Protein 2APB (pdb70)

Foldseek 3Di:
DAQKAKPDQEDEAEFFDKDKIKIFGDPLFQKKFKWWQDPVRDTFTQWMGRHAPDIGGGDNPP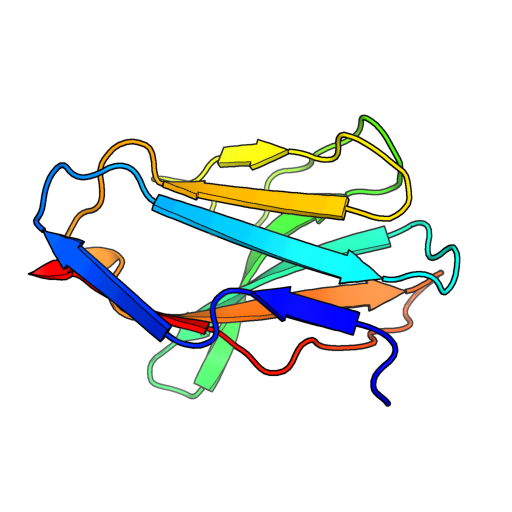QWDWHRNHSTMIMIMRNGDDQVSQTKMKMFTHYDPDTRIHPIYGYGYD

Structure (mmCIF, N/CA/C/O backbone):
data_2APB
#
_entry.id   2APB
#
_cell.length_a   32.502
_cell.length_b   74.834
_cell.length_c   113.530
_cell.angle_alpha   90.00
_cell.angle_beta   90.00
_cell.angle_gamma   90.00
#
_symmetry.space_group_name_H-M   'I 21 21 21'
#
loop_
_entity.id
_entity.type
_entity.pdbx_description
1 polymer 'T-cell receptor beta chain V'
2 non-polymer 'MALONIC ACID'
3 water water
#
loop_
_atom_site.group_PDB
_atom_site.id
_atom_site.type_symbol
_atom_site.label_atom_id
_atom_site.label_alt_id
_atom_site.label_comp_id
_atom_site.label_asym_id
_atom_site.label_entity_id
_atom_site.label_seq_id
_atom_site.pdbx_PDB_ins_code
_atom_site.Cartn_x
_atom_site.Cartn_y
_atom_site.Cartn_z
_atom_site.occupancy
_atom_site.B_iso_or_equiv
_atom_site.auth_seq_id
_atom_site.auth_comp_id
_atom_site.auth_asym_id
_atom_site.auth_atom_id
_atom_site.pdbx_PDB_model_num
ATOM 1 N N . GLU A 1 1 ? 30.871 26.024 25.850 1.00 36.14 1 GLU A N 1
ATOM 2 C CA . GLU A 1 1 ? 31.213 24.606 25.549 1.00 36.09 1 GLU A CA 1
ATOM 3 C C . GLU A 1 1 ? 30.475 24.108 24.303 1.00 34.39 1 GLU A C 1
ATOM 4 O O . GLU A 1 1 ? 30.906 23.146 23.671 1.00 34.84 1 GLU A O 1
ATOM 10 N N . ALA A 1 2 ? 29.362 24.753 23.955 1.00 32.70 2 ALA A N 1
ATOM 11 C CA . ALA A 1 2 ? 28.535 24.267 22.848 1.00 29.84 2 ALA A CA 1
ATOM 12 C C . ALA A 1 2 ? 28.984 24.859 21.519 1.00 28.02 2 ALA A C 1
ATOM 13 O O . ALA A 1 2 ? 29.480 25.990 21.463 1.00 27.32 2 ALA A O 1
ATOM 15 N N . ALA A 1 3 ? 28.807 24.090 20.447 1.00 25.08 3 ALA A N 1
ATOM 16 C CA . ALA A 1 3 ? 29.256 24.527 19.136 1.00 23.75 3 ALA A CA 1
ATOM 17 C C . ALA A 1 3 ? 28.359 25.636 18.572 1.00 21.97 3 ALA A C 1
ATOM 18 O O . ALA A 1 3 ? 28.804 26.417 17.729 1.00 22.82 3 ALA A O 1
ATOM 20 N N . VAL A 1 4 ? 27.107 25.696 19.034 1.00 19.15 4 VAL A N 1
ATOM 21 C CA . VAL A 1 4 ? 26.164 26.736 18.563 1.00 17.66 4 VAL A CA 1
ATOM 22 C C . VAL A 1 4 ? 25.737 27.570 19.761 1.00 17.29 4 VAL A C 1
ATOM 23 O O . VAL A 1 4 ? 25.239 27.013 20.751 1.00 17.07 4 VAL A O 1
ATOM 27 N N . THR A 1 5 ? 25.964 28.881 19.666 1.00 16.59 5 THR A N 1
ATOM 28 C CA . THR A 1 5 ? 25.641 29.830 20.743 1.00 17.20 5 THR A CA 1
ATOM 29 C C . THR A 1 5 ? 24.508 30.727 20.257 1.00 16.10 5 THR A C 1
ATOM 30 O O . THR A 1 5 ? 24.693 31.541 19.335 1.00 15.03 5 THR A O 1
ATOM 34 N N . GLN A 1 6 ? 23.362 30.588 20.915 1.00 16.51 6 GLN A N 1
ATOM 35 C CA . GLN A 1 6 ? 22.154 31.311 20.568 1.00 17.23 6 GLN A CA 1
ATOM 36 C C . GLN A 1 6 ? 21.917 32.399 21.623 1.00 18.72 6 GLN A C 1
ATOM 37 O O . GLN A 1 6 ? 22.053 32.139 22.830 1.00 19.16 6 GLN A O 1
ATOM 43 N N . SER A 1 7 ? 21.612 33.616 21.183 1.00 18.21 7 SER A N 1
ATOM 44 C CA . SER A 1 7 ? 21.398 34.731 22.108 1.00 19.49 7 SER A CA 1
ATOM 45 C C . SER A 1 7 ? 20.359 35.751 21.608 1.00 19.34 7 SER A C 1
ATOM 46 O O . SER A 1 7 ? 20.218 35.938 20.396 1.00 20.20 7 SER A O 1
ATOM 49 N N . PRO A 1 8 ? 19.611 36.386 22.538 1.00 19.65 8 PRO A N 1
ATOM 50 C CA . PRO A 1 8 ? 19.606 36.108 23.991 1.00 19.07 8 PRO A CA 1
ATOM 51 C C . PRO A 1 8 ? 18.851 34.810 24.297 1.00 18.68 8 PRO A C 1
ATOM 52 O O . PRO A 1 8 ? 18.119 34.307 23.445 1.00 18.48 8 PRO A O 1
ATOM 56 N N . ARG A 1 9 ? 19.006 34.276 25.502 1.00 18.10 9 ARG A N 1
ATOM 57 C CA . ARG A 1 9 ? 18.213 33.132 25.937 1.00 18.19 9 ARG A CA 1
ATOM 58 C C . ARG A 1 9 ? 16.728 33.461 26.224 1.00 17.28 9 ARG A C 1
ATOM 59 O O . ARG A 1 9 ? 15.854 32.599 26.128 1.00 17.34 9 ARG A O 1
ATOM 67 N N . ASN A 1 10 ? 16.467 34.718 26.580 1.00 16.05 10 ASN A N 1
ATOM 68 C CA . ASN A 1 10 ? 15.120 35.211 26.893 1.00 15.32 10 ASN A CA 1
ATOM 69 C C . ASN A 1 10 ? 14.949 36.578 26.263 1.00 15.38 10 ASN A C 1
ATOM 70 O O . ASN A 1 10 ? 15.927 37.349 26.154 1.00 13.86 10 ASN A O 1
ATOM 75 N N . LYS A 1 11 ? 13.708 36.879 25.870 1.00 14.60 11 LYS A N 1
ATOM 76 C CA . LYS A 1 11 ? 13.355 38.189 25.318 1.00 14.67 11 LYS A CA 1
ATOM 77 C C . LYS A 1 11 ? 11.901 38.546 25.606 1.00 14.41 11 LYS A C 1
ATOM 78 O O . LYS A 1 11 ? 10.977 37.789 25.289 1.00 13.72 11 LYS A O 1
ATOM 84 N N 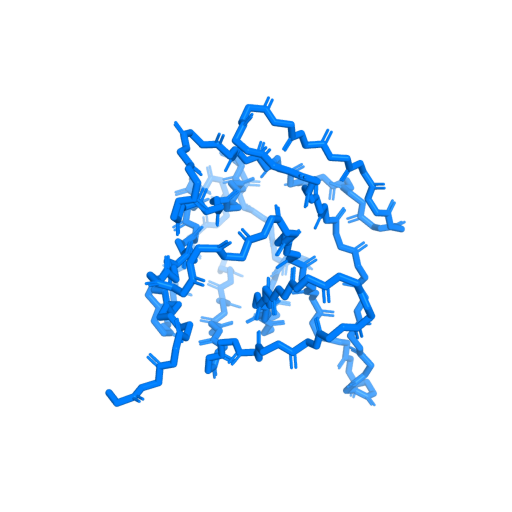. VAL A 1 12 ? 11.702 39.696 26.235 1.00 14.51 12 VAL A N 1
ATOM 85 C CA . VAL A 1 12 ? 10.352 40.251 26.405 1.00 15.85 12 VAL A CA 1
ATOM 86 C C . VAL A 1 12 ? 10.202 41.456 25.502 1.00 16.80 12 VAL A C 1
ATOM 87 O O . VAL A 1 12 ? 11.061 42.355 25.496 1.00 18.21 12 VAL A O 1
ATOM 91 N N . ALA A 1 13 ? 9.130 41.475 24.719 1.00 17.63 13 ALA A N 1
ATOM 92 C CA . ALA A 1 13 ? 8.909 42.563 23.764 1.00 19.03 13 ALA A CA 1
ATOM 93 C C . ALA A 1 13 ? 7.480 43.073 23.891 1.00 20.04 13 ALA A C 1
ATOM 94 O O . ALA A 1 13 ? 6.593 42.330 24.283 1.00 20.38 13 ALA A O 1
ATOM 96 N N . VAL A 1 14 ? 7.271 44.335 23.536 1.00 21.57 14 VAL A N 1
ATOM 97 C CA . VAL A 1 14 ? 5.930 44.913 23.515 1.00 23.38 14 VAL A CA 1
ATOM 98 C C . VAL A 1 14 ?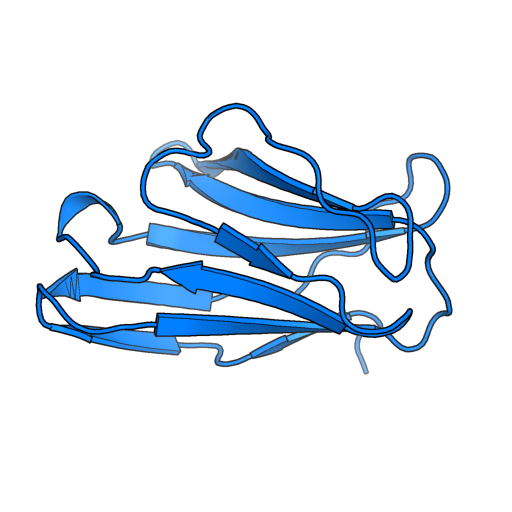 5.443 44.885 22.062 1.00 23.52 14 VAL A C 1
ATOM 99 O O . VAL A 1 14 ? 6.260 45.027 21.156 1.00 23.93 14 VAL A O 1
ATOM 103 N N . THR A 1 15 ? 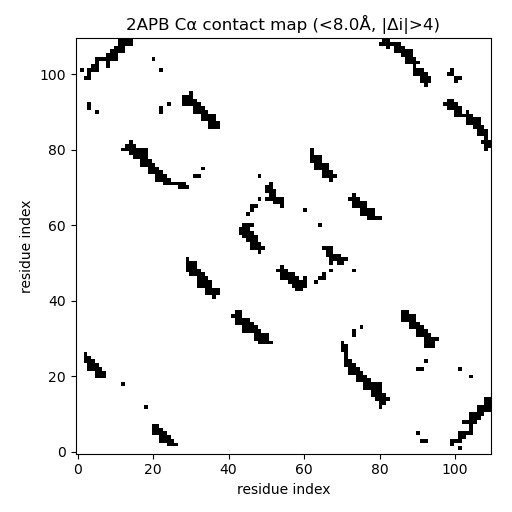4.146 44.665 21.836 1.00 23.84 15 THR A N 1
ATOM 104 C CA . THR A 1 15 ? 3.579 44.734 20.479 1.00 24.13 15 THR A CA 1
ATOM 105 C C . THR A 1 15 ? 4.147 45.953 19.746 1.00 23.86 15 THR A C 1
ATOM 106 O O . THR A 1 15 ? 4.201 47.051 20.315 1.00 24.03 15 THR A O 1
ATOM 110 N N . GLY A 1 16 ? 4.605 45.746 18.508 1.00 23.06 16 GLY A N 1
ATOM 111 C CA . GLY A 1 16 ? 5.176 46.809 17.684 1.00 22.57 16 GLY A CA 1
ATOM 112 C C . GLY A 1 16 ? 6.692 46.950 17.725 1.00 22.48 16 GLY A C 1
ATOM 113 O O . GLY A 1 16 ? 7.282 47.595 16.869 1.00 22.75 16 GLY A O 1
ATOM 114 N N . GLU A 1 17 ? 7.322 46.345 18.728 1.00 22.26 17 GLU A N 1
ATOM 115 C CA . GLU A 1 17 ? 8.771 46.405 18.918 1.00 22.21 17 GLU A CA 1
ATOM 116 C C . GLU A 1 17 ? 9.562 45.482 17.952 1.00 21.16 17 GLU A C 1
ATOM 117 O O . GLU A 1 17 ? 9.119 44.360 17.672 1.00 21.34 17 GLU A O 1
ATOM 123 N N . LYS A 1 18 ? 10.715 45.966 17.468 1.00 20.28 18 LYS A N 1
ATOM 124 C CA . LYS A 1 18 ? 11.689 45.165 16.690 1.00 20.91 18 LYS A CA 1
ATOM 125 C C . LYS A 1 18 ? 12.594 44.268 17.540 1.00 19.81 18 LYS A C 1
ATOM 126 O O . LYS A 1 18 ? 13.251 44.721 18.511 1.00 18.99 18 LYS A O 1
ATOM 132 N N . VAL A 1 19 ? 12.647 42.989 17.163 1.00 17.70 19 VAL A N 1
ATOM 133 C CA . VAL A 1 19 ? 13.392 41.990 17.923 1.00 16.96 19 VAL A CA 1
ATOM 134 C C . VAL A 1 19 ? 14.374 41.282 16.982 1.00 16.65 19 VAL A C 1
ATOM 135 O O . VAL A 1 19 ? 13.978 40.892 15.879 1.00 16.24 19 VAL A O 1
ATOM 139 N N . THR A 1 20 ? 15.634 41.137 17.415 1.00 16.22 20 THR A N 1
ATOM 140 C CA . THR A 1 20 ? 16.657 40.363 16.679 1.00 15.40 20 THR A CA 1
ATOM 141 C C . THR A 1 20 ? 17.199 39.210 17.538 1.00 15.45 20 THR A C 1
ATOM 142 O O . THR A 1 20 ? 17.718 39.444 18.635 1.00 14.37 20 THR A O 1
ATOM 146 N N . LEU A 1 21 ? 17.123 37.982 17.022 1.00 15.12 21 LEU A N 1
ATOM 147 C CA . LEU A 1 21 ? 17.746 36.838 17.713 1.00 15.07 21 LEU A CA 1
ATOM 148 C C . LEU A 1 21 ? 19.017 36.399 16.946 1.00 15.41 21 LEU A C 1
ATOM 149 O O . LEU A 1 21 ? 18.998 36.315 15.712 1.00 14.93 21 LEU A O 1
ATOM 154 N N . SER A 1 22 ? 20.093 36.125 17.692 1.00 16.14 22 SER A N 1
ATOM 155 C CA . SER A 1 22 ? 21.423 35.776 17.148 1.00 16.89 22 SER A CA 1
ATOM 156 C C . SER A 1 22 ? 21.736 34.275 17.255 1.00 16.58 22 SER A C 1
ATOM 157 O O . SER A 1 22 ? 21.441 33.641 18.268 1.00 16.48 22 SER A O 1
ATOM 160 N N . CYS A 1 23 ? 22.368 33.727 16.219 1.00 16.89 23 CYS A N 1
ATOM 161 C CA . CYS A 1 23 ? 22.844 32.353 16.246 1.00 16.42 23 CYS A CA 1
ATOM 162 C C . CYS A 1 23 ? 2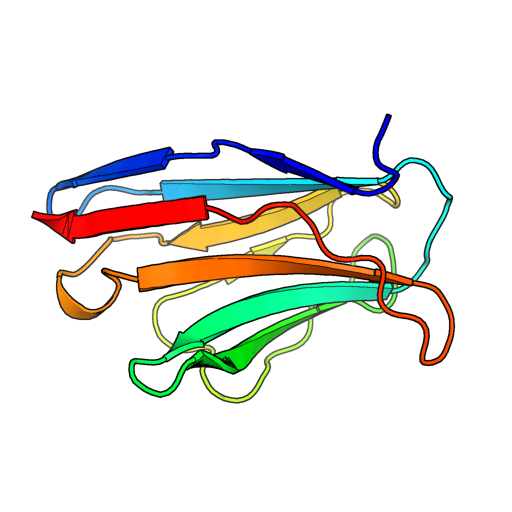4.288 32.349 15.738 1.00 16.25 23 CYS A C 1
ATOM 163 O O . CYS A 1 23 ? 24.516 32.658 14.560 1.00 15.51 23 CYS A O 1
ATOM 166 N N . GLN A 1 24 ? 25.244 32.000 16.608 1.00 15.82 24 GLN A N 1
ATOM 167 C CA . GLN A 1 24 ? 26.689 31.990 16.268 1.00 16.35 24 GLN A CA 1
ATOM 168 C C . GLN A 1 24 ? 27.297 30.579 16.409 1.00 16.10 24 GLN A C 1
ATOM 169 O O . GLN A 1 24 ? 27.099 29.904 17.419 1.00 14.15 24 GLN A O 1
ATOM 175 N N . GLN A 1 25 ? 28.061 30.154 15.412 1.00 15.34 25 GLN A N 1
ATOM 176 C CA . GLN A 1 25 ? 28.783 28.869 15.480 1.00 16.18 25 GLN A CA 1
ATOM 177 C C . GLN A 1 25 ? 30.191 29.090 14.920 1.00 17.77 25 GLN A C 1
ATOM 178 O O . GLN A 1 25 ? 30.363 29.842 13.955 1.00 18.04 25 GLN A O 1
ATOM 184 N N . THR A 1 26 ? 31.195 28.467 15.517 1.00 20.07 26 THR A N 1
ATOM 185 C CA . THR A 1 26 ? 32.552 28.615 14.971 1.00 22.24 26 THR A CA 1
ATOM 186 C C . THR A 1 26 ? 33.129 27.259 14.551 1.00 22.04 26 THR A C 1
ATOM 187 O O . THR A 1 26 ? 34.359 27.056 14.566 1.00 23.15 26 THR A O 1
ATOM 191 N N . ASN A 1 27 ? 32.229 26.355 14.139 1.00 20.63 27 ASN A N 1
ATOM 192 C CA . ASN A 1 27 ? 32.613 25.069 13.536 1.00 20.04 27 ASN A CA 1
ATOM 193 C C . ASN A 1 27 ? 32.748 25.081 12.013 1.00 18.41 27 ASN A C 1
ATOM 194 O O . ASN A 1 27 ? 32.931 24.024 11.383 1.00 17.53 27 ASN A O 1
ATOM 199 N N . ASN A 1 28 ? 32.639 26.266 11.434 1.00 16.72 28 ASN A N 1
ATOM 200 C CA . ASN A 1 28 ? 32.674 26.444 9.982 1.00 16.32 28 ASN A CA 1
ATOM 201 C C . ASN A 1 28 ? 31.540 25.696 9.231 1.00 15.47 28 ASN A C 1
ATOM 202 O O . ASN A 1 28 ? 31.734 25.216 8.110 1.00 15.13 28 ASN A O 1
ATOM 207 N N . HIS A 1 29 ? 30.368 25.584 9.865 1.00 14.77 29 HIS A N 1
ATOM 208 C CA . HIS A 1 29 ? 29.223 24.877 9.258 1.00 14.83 29 HIS A CA 1
ATOM 209 C C . HIS A 1 29 ? 28.669 25.709 8.115 1.00 13.64 29 HIS A C 1
ATOM 210 O O . HIS A 1 29 ? 28.490 26.924 8.265 1.00 12.88 29 HIS A O 1
ATOM 217 N N . ASN A 1 30 ? 28.398 25.070 6.977 1.00 13.00 30 ASN A N 1
ATOM 218 C CA . ASN A 1 30 ? 27.796 25.803 5.856 1.00 13.87 30 ASN A CA 1
ATOM 219 C C . ASN A 1 30 ? 26.311 26.128 6.059 1.00 13.30 30 ASN A C 1
ATOM 220 O O . ASN A 1 30 ? 25.867 27.231 5.666 1.00 14.47 30 ASN A O 1
ATOM 225 N N . ASN A 1 31 ? 25.534 25.188 6.627 1.00 12.59 31 ASN A N 1
ATOM 226 C CA . ASN A 1 31 ? 24.062 25.392 6.759 1.00 12.32 31 ASN A CA 1
ATOM 227 C C . ASN A 1 31 ? 23.659 25.911 8.128 1.00 11.93 31 ASN A C 1
ATOM 228 O O . ASN A 1 31 ? 24.196 25.441 9.149 1.00 11.47 31 ASN A O 1
ATOM 233 N N . MET A 1 32 ? 22.703 26.842 8.142 1.00 11.31 32 MET A N 1
ATOM 234 C CA . MET A 1 32 ? 22.089 27.292 9.402 1.00 11.27 32 MET A CA 1
ATOM 235 C C . MET A 1 32 ? 20.551 27.414 9.275 1.00 11.50 32 MET A C 1
ATOM 236 O O . MET A 1 32 ? 20.029 27.561 8.151 1.00 12.56 32 MET A O 1
ATOM 241 N N . TYR A 1 33 ? 19.837 27.334 10.413 1.00 11.40 33 TYR A N 1
ATOM 242 C CA . TYR A 1 33 ? 18.370 27.179 10.439 1.00 11.16 33 TYR A CA 1
ATOM 243 C C . TYR A 1 33 ? 17.719 27.933 11.622 1.00 12.52 33 TYR A C 1
ATOM 244 O O . TYR A 1 33 ? 18.340 28.000 12.696 1.00 10.88 33 TYR A O 1
ATOM 253 N N . TRP A 1 34 ? 16.479 28.429 11.431 1.00 10.77 34 TRP A N 1
ATOM 254 C CA . TRP A 1 34 ? 15.658 28.976 12.512 1.00 11.67 34 TRP A CA 1
ATOM 255 C C . TRP A 1 34 ? 14.269 28.290 12.533 1.00 11.72 34 TRP A C 1
ATOM 256 O O . TRP A 1 34 ? 13.553 28.239 11.527 1.00 12.44 34 TRP A O 1
ATOM 267 N N . TYR A 1 35 ? 13.931 27.746 13.694 1.00 12.42 35 TYR A N 1
ATOM 268 C CA . TYR A 1 35 ? 12.681 27.027 13.927 1.00 11.69 35 TYR A CA 1
ATOM 269 C C . TYR A 1 35 ? 11.898 27.728 15.053 1.00 12.92 35 TYR A C 1
ATOM 270 O O . TYR A 1 35 ? 12.493 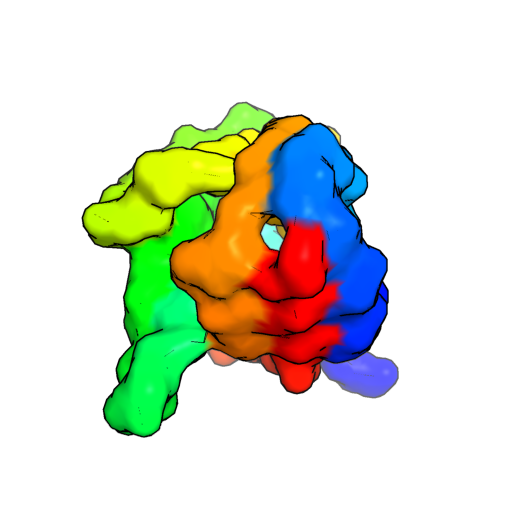28.391 15.911 1.00 11.90 35 TYR A O 1
ATOM 279 N N . ARG A 1 36 ? 10.570 27.562 15.041 1.00 13.50 36 ARG A N 1
ATOM 280 C CA . ARG A 1 36 ? 9.660 28.007 16.098 1.00 14.82 36 ARG A CA 1
ATOM 281 C C . ARG A 1 36 ? 9.037 26.743 16.691 1.00 15.15 36 ARG A C 1
ATOM 282 O O . ARG A 1 36 ? 8.601 25.836 15.956 1.00 13.05 36 ARG A O 1
ATOM 290 N N . GLN A 1 37 ? 8.998 26.672 18.011 1.00 16.50 37 GLN A N 1
ATOM 291 C CA . GLN A 1 37 ? 8.491 25.474 18.659 1.00 18.92 37 GLN A CA 1
ATOM 292 C C . GLN A 1 37 ? 6.972 25.568 18.919 1.00 20.39 37 GLN A C 1
ATOM 293 O O . GLN A 1 37 ? 6.513 26.515 19.546 1.00 20.88 37 GLN A O 1
ATOM 299 N N . ASP A 1 38 ? 6.187 24.613 18.401 1.00 21.80 38 ASP A N 1
ATOM 300 C CA . ASP A 1 38 ? 4.716 24.670 18.574 1.00 23.14 38 ASP A CA 1
ATOM 301 C C . ASP A 1 38 ? 4.251 24.061 19.913 1.00 23.51 38 ASP A C 1
ATOM 302 O O . ASP A 1 38 ? 5.070 23.554 20.673 1.00 23.94 38 ASP A O 1
ATOM 307 N N . THR A 1 39 ? 2.949 24.145 20.202 1.00 25.08 39 THR A N 1
ATOM 308 C CA . THR A 1 39 ? 2.399 23.689 21.498 1.00 25.32 39 THR A CA 1
ATOM 309 C C . THR A 1 39 ? 2.484 22.184 21.690 1.00 25.36 39 THR A C 1
ATOM 310 O O . THR A 1 39 ? 2.458 21.697 22.826 1.00 26.10 39 THR A O 1
ATOM 314 N N . GLY A 1 40 ? 2.603 21.449 20.591 1.00 25.13 40 GLY A N 1
ATOM 315 C CA . GLY A 1 40 ? 2.907 20.011 20.649 1.00 24.30 40 GLY A CA 1
ATOM 316 C C . GLY A 1 40 ? 4.409 19.709 20.669 1.00 23.76 40 GLY A C 1
ATOM 317 O O . GLY A 1 40 ? 4.811 18.551 20.517 1.00 23.38 40 GLY A O 1
ATOM 318 N N . HIS A 1 41 ? 5.230 20.747 20.870 1.00 23.36 41 HIS A N 1
ATOM 319 C CA . HIS A 1 41 ? 6.718 20.668 20.806 1.00 22.85 41 HIS A CA 1
ATOM 320 C C . HIS A 1 41 ? 7.319 20.289 19.441 1.00 20.77 41 HIS A C 1
ATOM 321 O O . HIS A 1 41 ? 8.511 19.965 19.346 1.00 21.09 41 HIS A O 1
ATOM 328 N N . GLY A 1 42 ? 6.520 20.368 18.386 1.00 18.53 42 GLY A N 1
ATOM 329 C CA . GLY A 1 42 ? 7.071 20.285 17.032 1.00 16.43 42 GLY A CA 1
ATOM 330 C C . GLY A 1 42 ? 7.876 21.550 16.741 1.00 15.91 42 GLY A C 1
ATOM 331 O O . GLY A 1 42 ? 7.568 22.623 17.272 1.00 15.59 42 GLY A O 1
ATOM 332 N N . LEU A 1 43 ? 8.920 21.417 15.925 1.00 13.95 43 LEU A N 1
ATOM 333 C CA . LEU A 1 43 ? 9.759 22.532 15.485 1.00 13.33 43 LEU A CA 1
ATOM 334 C C . LEU A 1 43 ? 9.351 22.832 14.056 1.00 13.49 43 LEU A C 1
ATOM 335 O O . LEU A 1 43 ? 9.534 21.983 13.169 1.00 13.20 43 LEU A O 1
ATOM 340 N N . ARG A 1 44 ? 8.824 24.027 13.847 1.00 13.10 44 ARG A N 1
ATOM 341 C CA . ARG A 1 44 ? 8.379 24.476 12.530 1.00 13.05 44 ARG A CA 1
ATOM 342 C C . ARG A 1 44 ? 9.429 25.416 11.897 1.00 12.99 44 ARG A C 1
ATOM 343 O O . ARG A 1 44 ? 9.920 26.375 12.535 1.00 11.96 44 ARG A O 1
ATOM 351 N N . LEU A 1 45 ? 9.807 25.106 10.656 1.00 12.28 45 LEU A N 1
ATOM 352 C CA . LEU A 1 45 ? 10.910 25.822 9.998 1.00 11.72 45 LEU A CA 1
ATOM 353 C C . LEU A 1 45 ? 10.503 27.214 9.471 1.00 11.24 45 LEU A C 1
ATOM 354 O O . LEU A 1 45 ? 9.568 27.359 8.648 1.00 10.79 45 LEU A O 1
ATOM 359 N N . ILE A 1 46 ? 11.211 28.234 9.934 1.00 10.15 46 ILE A N 1
ATOM 360 C CA . ILE A 1 46 ? 10.905 29.607 9.574 1.00 10.66 46 ILE A CA 1
ATOM 361 C C . ILE A 1 46 ? 11.727 30.030 8.370 1.00 11.43 46 ILE A C 1
ATOM 362 O O . ILE A 1 46 ? 11.149 30.392 7.338 1.00 12.67 46 ILE A O 1
ATOM 367 N N . HIS A 1 47 ? 13.059 30.025 8.539 1.00 12.30 47 HIS A N 1
ATOM 3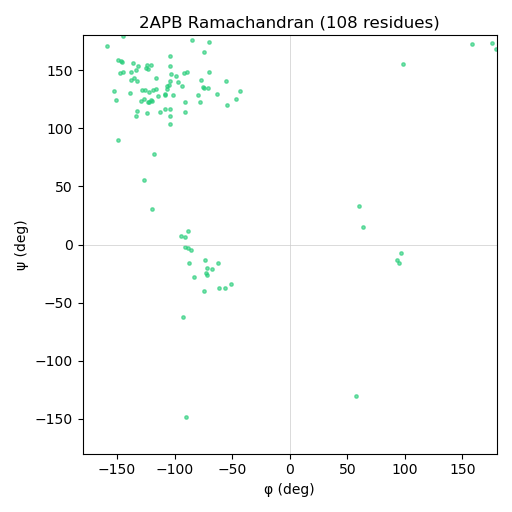68 C CA . HIS A 1 47 ? 14.034 30.380 7.498 1.00 12.36 47 HIS A CA 1
ATOM 369 C C . HIS A 1 47 ? 15.301 29.527 7.659 1.00 12.36 47 HIS A C 1
ATOM 370 O O . HIS A 1 47 ? 15.593 29.034 8.751 1.00 12.40 47 HIS A O 1
ATOM 377 N N . TYR A 1 48 ? 16.062 29.369 6.578 1.00 11.85 48 TYR A N 1
ATOM 378 C CA . TYR A 1 48 ? 17.363 28.673 6.611 1.00 11.78 48 TYR A CA 1
ATOM 379 C C . TYR A 1 48 ? 18.383 29.308 5.643 1.00 11.63 48 TYR A C 1
ATOM 380 O O . TYR A 1 48 ? 18.052 30.294 4.948 1.00 11.10 48 TYR A O 1
ATOM 389 N N . SER A 1 49 ? 19.593 28.740 5.618 1.00 11.44 49 SER A N 1
ATOM 390 C CA . SER A 1 49 ? 20.763 29.267 4.894 1.00 11.48 49 SER A CA 1
ATOM 391 C C . SER A 1 49 ? 21.782 28.180 4.464 1.00 12.04 49 SER A C 1
ATOM 392 O O . SER A 1 49 ? 22.194 27.312 5.269 1.00 12.21 49 SER A O 1
ATOM 395 N N . TYR A 1 50 ? 22.199 28.236 3.204 1.00 11.18 50 TYR A N 1
ATOM 396 C CA . TYR A 1 50 ? 23.230 27.319 2.690 1.00 11.06 50 TYR A CA 1
ATOM 397 C C . TYR A 1 50 ? 24.675 27.852 2.809 1.00 11.26 50 TYR A C 1
ATOM 398 O O . TYR A 1 50 ? 25.627 27.190 2.380 1.00 12.21 50 TYR A O 1
ATOM 407 N N . GLY A 1 51 ? 24.840 29.074 3.308 1.00 10.67 51 GLY A N 1
ATOM 408 C CA . GLY A 1 51 ? 26.168 29.667 3.477 1.00 11.58 51 GLY A CA 1
ATOM 409 C C . GLY A 1 51 ? 26.129 31.188 3.548 1.00 12.40 51 GLY A C 1
ATOM 410 O O . GLY A 1 51 ? 25.079 31.802 3.321 1.00 12.32 51 GLY A O 1
ATOM 411 N N . ALA A 1 52 ? 27.286 31.785 3.858 1.00 13.13 52 ALA A N 1
ATOM 412 C CA . ALA A 1 52 ? 27.412 33.239 4.024 1.00 14.33 52 ALA A CA 1
ATOM 413 C C . ALA A 1 52 ? 26.728 33.986 2.892 1.00 14.86 52 ALA A C 1
ATOM 414 O O . ALA A 1 52 ? 26.990 33.711 1.710 1.00 13.87 52 ALA A O 1
ATOM 416 N N . GLY A 1 53 ? 25.814 34.893 3.242 1.00 14.50 53 GLY A N 1
ATOM 417 C CA . GLY A 1 53 ? 25.128 35.693 2.208 1.00 14.82 53 GLY A CA 1
ATOM 418 C C . GLY A 1 53 ? 23.797 35.143 1.695 1.00 15.06 53 GLY A C 1
ATOM 419 O O . GLY A 1 53 ? 23.044 35.886 1.057 1.00 15.54 53 GLY A O 1
ATOM 420 N N . ASN A 1 54 ? 23.484 33.872 1.999 1.00 14.04 54 ASN A N 1
ATOM 421 C CA . ASN A 1 54 ? 22.254 33.219 1.497 1.00 13.23 54 ASN A CA 1
ATOM 422 C C . ASN A 1 54 ? 21.179 33.080 2.579 1.00 13.78 54 ASN A C 1
ATOM 423 O O . ASN A 1 54 ? 21.512 32.739 3.712 1.00 12.80 54 ASN A O 1
ATOM 428 N N . THR A 1 55 ? 19.916 33.363 2.235 1.00 13.09 55 THR A N 1
ATOM 429 C CA . THR A 1 55 ? 18.759 33.039 3.100 1.00 14.75 55 THR A CA 1
ATOM 430 C C . THR A 1 55 ? 17.618 32.419 2.264 1.00 14.83 55 THR A C 1
ATOM 431 O O . THR A 1 55 ? 17.394 32.830 1.114 1.00 15.07 55 THR A O 1
ATOM 435 N N . GLU A 1 56 ? 16.900 31.451 2.845 1.00 14.30 56 GLU A N 1
ATOM 436 C CA . GLU A 1 56 ? 15.797 30.729 2.183 1.00 14.46 56 GLU A CA 1
ATOM 437 C C . GLU A 1 56 ? 14.552 30.638 3.076 1.00 14.69 56 GLU A C 1
ATOM 438 O O . GLU A 1 56 ? 14.691 30.434 4.280 1.00 13.71 56 GLU A O 1
ATOM 444 N N . LYS A 1 57 ? 13.349 30.795 2.485 1.00 13.79 57 LYS A N 1
ATOM 445 C CA . LYS A 1 57 ? 12.093 30.720 3.250 1.00 13.47 57 LYS A CA 1
ATOM 446 C C . LYS A 1 57 ? 11.727 29.287 3.633 1.00 13.11 57 LYS A C 1
ATOM 447 O O . LYS A 1 57 ? 11.834 28.361 2.803 1.00 12.81 57 LYS A O 1
ATOM 453 N N . GLY A 1 58 ? 11.321 29.094 4.896 1.00 13.07 58 GLY A N 1
ATOM 454 C CA . GLY A 1 58 ? 10.783 27.800 5.354 1.00 13.12 58 GLY A CA 1
ATOM 455 C C . GLY A 1 58 ? 9.273 27.692 5.182 1.00 13.02 58 GLY A C 1
ATOM 456 O O . GLY A 1 58 ? 8.709 28.278 4.247 1.00 13.45 58 GLY A O 1
ATOM 457 N N . ASP A 1 59 ? 8.619 26.947 6.069 1.00 12.51 59 ASP A N 1
ATOM 458 C CA . ASP A 1 59 ? 7.159 26.699 5.987 1.00 13.08 59 ASP A CA 1
ATOM 459 C C . ASP A 1 59 ? 6.304 27.825 6.602 1.00 12.87 59 ASP A C 1
ATOM 460 O O . ASP A 1 59 ? 5.151 28.041 6.184 1.00 11.88 59 ASP A O 1
ATOM 465 N N . ILE A 1 60 ? 6.860 28.538 7.593 1.00 11.56 60 ILE A N 1
ATOM 466 C CA . ILE A 1 60 ? 6.106 29.582 8.289 1.00 12.64 60 ILE A CA 1
ATOM 467 C C . ILE A 1 60 ? 6.872 30.933 8.282 1.00 12.79 60 ILE A C 1
ATOM 468 O O . ILE A 1 60 ? 7.132 31.520 9.345 1.00 14.23 60 ILE A O 1
ATOM 473 N N . PRO A 1 61 ? 7.247 31.430 7.088 1.00 13.66 61 PRO A N 1
ATOM 474 C CA . PRO A 1 61 ? 8.104 32.630 7.068 1.00 12.90 61 PRO A CA 1
ATOM 475 C C . PRO A 1 61 ? 7.428 33.956 7.477 1.00 13.51 61 PRO A C 1
ATOM 476 O O . PRO A 1 61 ? 8.148 34.899 7.823 1.00 12.73 61 PRO A O 1
ATOM 480 N N . ASP A 1 62 ? 6.086 34.033 7.418 1.00 13.50 62 ASP A N 1
ATOM 481 C CA . ASP A 1 62 ? 5.339 35.301 7.518 1.00 15.81 62 ASP A CA 1
ATOM 482 C C . ASP A 1 62 ? 5.549 35.976 8.882 1.00 15.22 62 ASP A C 1
ATOM 483 O O . ASP A 1 62 ? 5.405 35.323 9.913 1.00 15.27 62 ASP A O 1
ATOM 488 N N . GLY A 1 63 ? 5.896 37.263 8.879 1.00 15.32 63 GLY A N 1
ATOM 489 C CA . GLY A 1 63 ? 6.067 38.009 10.141 1.00 16.23 63 GLY A CA 1
ATOM 490 C C . GLY A 1 63 ? 7.530 38.054 10.555 1.00 16.44 63 GLY A C 1
ATOM 491 O O . GLY A 1 63 ? 7.957 38.777 11.467 1.00 16.44 63 GLY A O 1
ATOM 492 N N . TYR A 1 64 ? 8.723 37.212 9.773 1.00 15.82 65 TYR A N 1
ATOM 493 C CA . TYR A 1 64 ? 10.105 37.096 10.169 1.00 15.71 65 TYR A CA 1
ATOM 494 C C . TYR A 1 64 ? 10.946 37.344 8.943 1.00 16.33 65 TYR A C 1
ATOM 495 O O . TYR A 1 64 ? 10.521 37.037 7.827 1.00 16.57 65 TYR A O 1
ATOM 504 N N . LYS A 1 65 ? 12.141 37.874 9.180 1.00 17.11 66 LYS A N 1
ATOM 505 C CA . LYS A 1 65 ? 13.178 38.016 8.162 1.00 19.08 66 LYS A CA 1
ATOM 506 C C . LYS A 1 65 ? 14.437 37.316 8.693 1.00 18.43 66 LYS A C 1
ATOM 507 O O . LYS A 1 65 ? 14.631 37.249 9.903 1.00 19.46 66 LYS A O 1
ATOM 513 N N . ALA A 1 66 ? 15.289 36.809 7.800 1.00 17.89 67 ALA A N 1
ATOM 514 C CA . ALA A 1 66 ? 16.547 36.177 8.210 1.00 17.28 67 ALA A CA 1
ATOM 515 C C . ALA A 1 66 ? 17.752 36.866 7.547 1.00 17.28 67 ALA A C 1
ATOM 516 O O . ALA A 1 66 ? 17.621 37.457 6.440 1.00 18.17 67 ALA A O 1
ATOM 518 N N . SER A 1 67 ? 18.898 36.838 8.220 1.00 15.12 68 SER A N 1
ATOM 519 C CA . SER A 1 67 ? 20.138 37.425 7.673 1.00 15.66 68 SER A CA 1
ATOM 520 C C . SER A 1 67 ? 21.379 36.552 7.932 1.00 14.51 68 SER A C 1
ATOM 521 O O . SER A 1 67 ? 21.609 36.140 9.085 1.00 15.08 68 SER A O 1
ATOM 524 N N . ARG A 1 68 ? 22.186 36.279 6.892 1.00 13.69 69 ARG A N 1
ATOM 525 C CA . ARG A 1 68 ? 23.430 35.492 7.074 1.00 12.50 69 ARG A CA 1
ATOM 526 C C . ARG A 1 68 ? 24.677 36.347 6.701 1.00 13.89 69 ARG A C 1
ATOM 527 O O . ARG A 1 68 ? 25.226 36.218 5.612 1.00 12.42 69 ARG A O 1
ATOM 535 N N . PRO A 1 69 ? 25.101 37.253 7.602 1.00 14.21 70 PRO A N 1
ATOM 536 C CA . PRO A 1 69 ? 26.185 38.216 7.244 1.00 15.03 70 PRO A CA 1
ATOM 537 C C . PRO A 1 69 ? 27.612 37.623 7.164 1.00 15.63 70 PRO A C 1
ATOM 538 O O . PRO A 1 69 ? 28.543 38.287 6.665 1.00 16.67 70 PRO A O 1
ATOM 542 N N . SER A 1 70 ? 27.803 36.411 7.676 1.00 14.70 71 SER A N 1
ATOM 543 C CA . SER A 1 70 ? 29.117 35.771 7.670 1.00 15.12 71 SER A CA 1
ATOM 544 C C . SER A 1 70 ? 28.919 34.272 7.820 1.00 14.68 71 SER A C 1
ATOM 545 O O . SER A 1 70 ? 27.804 33.825 8.130 1.00 13.80 71 SER A O 1
ATOM 548 N N . GLN A 1 71 ? 29.994 33.500 7.654 1.00 14.78 72 GLN A N 1
ATOM 549 C CA . GLN A 1 71 ? 29.895 32.063 7.867 1.00 15.32 72 GLN A CA 1
ATOM 550 C C . GLN A 1 71 ? 29.372 31.750 9.282 1.00 14.82 72 GLN A C 1
ATOM 551 O O . GLN A 1 71 ? 28.567 30.829 9.467 1.00 13.68 72 GLN A O 1
ATOM 557 N N . GLU A 1 72 ? 29.792 32.542 10.268 1.00 14.15 73 GLU A N 1
ATOM 558 C CA . GLU A 1 72 ? 29.564 32.153 11.646 1.00 15.74 73 GLU A CA 1
ATOM 559 C C . GLU A 1 72 ? 28.210 32.597 12.224 1.00 15.49 73 GLU A C 1
ATOM 560 O O . GLU A 1 72 ? 27.785 32.048 13.250 1.00 16.66 73 GLU A O 1
ATOM 566 N N . GLN A 1 73 ? 27.530 33.548 11.570 1.00 14.35 74 GLN A N 1
ATOM 567 C CA . GLN A 1 73 ? 26.314 34.196 12.129 1.00 14.77 74 GLN A CA 1
ATOM 568 C C . GLN A 1 73 ? 25.032 34.089 11.261 1.00 14.30 74 GLN A C 1
ATOM 569 O O . GLN A 1 73 ? 25.076 34.386 10.066 1.00 13.42 74 GLN A O 1
ATOM 575 N N . PHE A 1 74 ? 23.911 33.682 11.866 1.00 14.01 75 PHE A N 1
ATOM 576 C CA . PHE A 1 74 ? 22.583 33.645 11.189 1.00 13.39 75 PHE A CA 1
ATOM 577 C C . PHE A 1 74 ? 21.532 34.285 12.133 1.00 13.88 75 PHE A C 1
ATOM 578 O O . PHE A 1 74 ? 21.211 33.735 13.180 1.00 12.50 75 PHE A O 1
ATOM 586 N N . SER A 1 75 ? 21.032 35.456 11.763 1.00 13.97 76 SER A N 1
ATOM 587 C CA . SER A 1 75 ? 20.134 36.238 12.629 1.00 14.38 76 SER A CA 1
ATOM 588 C C . SER A 1 75 ? 18.670 36.125 12.184 1.00 14.69 76 SER A C 1
ATOM 589 O O . SER A 1 75 ? 18.382 36.037 10.977 1.00 14.32 76 SER A O 1
ATOM 592 N N . LEU A 1 76 ? 17.759 36.160 13.154 1.00 14.23 77 LEU A N 1
ATOM 593 C CA . LEU A 1 76 ? 16.303 36.168 12.900 1.00 14.79 77 LEU A CA 1
ATOM 594 C C . LEU A 1 76 ? 15.717 37.492 13.372 1.00 14.10 77 LEU A C 1
ATOM 595 O O . LEU A 1 76 ? 15.908 37.857 14.523 1.00 14.11 77 LEU A O 1
ATOM 600 N N . ILE A 1 77 ? 14.967 38.165 12.497 1.00 13.99 78 ILE A N 1
ATOM 601 C CA . ILE A 1 77 ? 14.501 39.527 12.752 1.00 14.94 78 ILE A CA 1
ATOM 602 C C . ILE A 1 77 ? 12.974 39.632 12.688 1.00 15.62 78 ILE A C 1
ATOM 603 O O . ILE A 1 77 ? 12.370 39.280 11.671 1.00 14.77 78 ILE A O 1
ATOM 608 N N . LEU A 1 78 ? 12.362 40.098 13.785 1.00 15.48 79 LEU A N 1
ATOM 609 C CA . LEU A 1 78 ? 10.926 40.407 13.834 1.00 15.97 79 LEU A CA 1
ATOM 610 C C . LEU A 1 78 ? 10.799 41.918 13.784 1.00 17.04 79 LEU A C 1
ATOM 611 O O . LEU A 1 78 ? 11.090 42.601 14.775 1.00 16.82 79 LEU A O 1
ATOM 616 N N . GLU A 1 79 ? 10.426 42.437 12.611 1.00 18.03 80 GLU A N 1
ATOM 617 C CA . GLU A 1 79 ? 10.378 43.885 12.398 1.00 19.78 80 GLU A CA 1
ATOM 618 C C . GLU A 1 79 ? 9.385 44.612 13.330 1.00 19.45 80 GLU A C 1
ATOM 619 O O . GLU A 1 79 ? 9.680 45.708 13.810 1.00 19.70 80 GLU A O 1
ATOM 625 N N . SER A 1 80 ? 8.243 43.974 13.589 1.00 19.36 81 SER A N 1
ATOM 626 C CA . SER A 1 80 ? 7.163 44.533 14.430 1.00 20.10 81 SER A CA 1
ATOM 627 C C . SER A 1 80 ? 6.427 43.373 15.139 1.00 19.71 81 SER A C 1
ATOM 628 O O . SER A 1 80 ? 5.477 42.782 14.592 1.00 19.34 81 SER A O 1
ATOM 631 N N . ALA A 1 81 ? 6.908 43.024 16.331 1.00 19.70 82 ALA A N 1
ATOM 632 C CA . ALA A 1 81 ? 6.421 41.870 17.094 1.00 19.95 82 ALA A CA 1
ATOM 633 C C . ALA A 1 81 ? 4.903 41.909 17.329 1.00 20.30 82 ALA A C 1
ATOM 634 O O . ALA A 1 81 ? 4.346 42.986 17.581 1.00 20.44 82 ALA A O 1
ATOM 636 N N . THR A 1 82 ? 4.253 40.744 17.231 1.00 20.36 83 THR A N 1
ATOM 637 C CA . THR A 1 82 ? 2.818 40.595 17.552 1.00 20.68 83 THR A CA 1
ATOM 638 C C . THR A 1 82 ? 2.630 39.499 18.621 1.00 20.82 83 THR A C 1
ATOM 639 O O . THR A 1 82 ? 3.475 38.600 18.744 1.00 20.56 83 THR A O 1
ATOM 643 N N . PRO A 1 83 ? 1.537 39.567 19.415 1.00 21.57 84 PRO A N 1
ATOM 644 C CA . PRO A 1 83 ? 1.296 38.512 20.420 1.00 21.67 84 PRO A CA 1
ATOM 645 C C . PRO A 1 83 ? 1.363 37.102 19.859 1.00 21.30 84 PRO A C 1
ATOM 646 O O . PRO A 1 83 ? 1.837 36.208 20.543 1.00 21.72 84 PRO A O 1
ATOM 650 N N . SER A 1 84 ? 0.938 36.911 18.610 1.00 20.80 85 SER A N 1
ATOM 651 C CA . SER A 1 84 ? 1.009 35.597 17.966 1.00 20.59 85 SER A CA 1
ATOM 652 C C . SER A 1 84 ? 2.433 35.042 17.788 1.00 19.90 85 SER A C 1
ATOM 653 O O . SER A 1 84 ? 2.596 33.843 17.535 1.00 20.74 85 SER A O 1
ATOM 656 N N . GLN A 1 85 ? 3.450 35.897 17.923 1.00 18.71 86 GLN A N 1
ATOM 657 C CA . GLN A 1 85 ? 4.861 35.453 17.862 1.00 17.95 86 GLN A CA 1
ATOM 658 C C . GLN A 1 85 ? 5.464 35.008 19.200 1.00 16.96 86 GLN A C 1
ATOM 659 O O . GLN A 1 85 ? 6.623 34.558 19.246 1.00 15.42 86 GLN A O 1
ATOM 665 N N . THR A 1 86 ? 4.675 35.135 20.272 1.00 16.64 87 THR A N 1
ATOM 666 C CA . THR A 1 86 ? 5.010 34.508 21.554 1.00 15.55 87 THR A CA 1
ATOM 667 C C . THR A 1 86 ? 5.243 33.014 21.358 1.00 16.24 87 THR A C 1
ATOM 668 O O . THR A 1 86 ? 4.336 32.291 20.892 1.00 15.68 87 THR A O 1
ATOM 672 N N . SER A 1 87 ? 6.457 32.562 21.701 1.00 15.67 88 SER A N 1
ATOM 673 C CA . SER A 1 87 ? 6.913 31.190 21.426 1.00 16.19 88 SER A CA 1
ATOM 674 C C . SER A 1 87 ? 8.339 30.965 21.916 1.00 16.13 88 SER A C 1
ATOM 675 O O . SER A 1 87 ? 9.050 31.923 22.233 1.00 15.35 88 SER A O 1
ATOM 678 N N . VAL A 1 88 ? 8.754 29.697 21.931 1.00 16.24 89 VAL A N 1
ATOM 679 C CA . VAL A 1 88 ? 10.170 29.343 21.999 1.00 16.51 89 VAL A CA 1
ATOM 680 C C . VAL A 1 88 ? 10.742 29.141 20.591 1.00 16.78 89 VAL A C 1
ATOM 681 O O . VAL A 1 88 ? 10.106 28.479 19.735 1.00 18.22 89 VAL A O 1
ATOM 685 N N . TYR A 1 89 ? 11.939 29.689 20.364 1.00 15.52 90 TYR A N 1
ATOM 686 C CA . TYR A 1 89 ? 12.659 29.556 19.091 1.00 14.90 90 TYR A CA 1
ATOM 687 C C . TYR A 1 89 ? 13.990 28.795 19.257 1.00 15.01 90 TYR A C 1
ATOM 688 O O . TYR A 1 89 ? 14.691 28.982 20.258 1.00 15.43 90 TYR A O 1
ATOM 697 N N . PHE A 1 90 ? 14.340 27.980 18.258 1.00 14.23 91 PHE A N 1
ATOM 698 C CA . PHE A 1 90 ? 15.617 27.250 18.211 1.00 14.24 91 PHE A CA 1
ATOM 699 C C . PHE A 1 90 ? 16.362 27.437 16.914 1.00 14.66 91 PHE A C 1
ATOM 700 O O . PHE A 1 90 ? 15.764 27.289 15.847 1.00 13.52 91 PHE A O 1
ATOM 708 N N . CYS A 1 91 ? 17.664 27.725 17.000 1.00 13.52 92 CYS A N 1
ATOM 709 C CA . CYS A 1 91 ? 18.508 27.724 15.800 1.00 14.45 92 CYS A CA 1
ATOM 710 C C . CYS A 1 91 ? 19.389 26.459 15.753 1.00 13.65 92 CYS A C 1
ATOM 711 O O . CYS A 1 91 ? 19.547 25.759 16.774 1.00 12.37 92 CYS A O 1
ATOM 714 N N . ALA A 1 92 ? 19.924 26.144 14.566 1.00 12.05 93 ALA A N 1
ATOM 715 C CA . ALA A 1 92 ? 20.710 24.929 14.334 1.00 11.54 93 ALA A CA 1
ATOM 716 C C . ALA A 1 92 ? 21.748 25.231 13.238 1.00 11.27 93 ALA A C 1
ATOM 717 O O . ALA A 1 92 ? 21.571 26.167 12.422 1.00 11.65 93 ALA A O 1
ATOM 719 N N . SER A 1 93 ? 22.804 24.426 13.210 1.00 11.69 94 SER A N 1
ATOM 720 C CA . SER A 1 93 ? 23.795 24.496 12.133 1.00 12.74 94 SER A CA 1
ATOM 721 C C . SER A 1 93 ? 24.362 23.101 11.847 1.00 13.08 94 SER A C 1
ATOM 722 O O . SER A 1 93 ? 24.265 22.159 12.693 1.00 13.34 94 SER A O 1
ATOM 725 N N . GLY A 1 94 ? 24.899 22.934 10.651 1.00 12.96 95 GLY A N 1
ATOM 726 C CA . GLY A 1 94 ? 25.597 21.695 10.294 1.00 14.12 95 GLY A CA 1
ATOM 727 C C . GLY A 1 94 ? 26.030 21.682 8.845 1.00 14.88 95 GLY A C 1
ATOM 728 O O . GLY A 1 94 ? 25.743 22.612 8.090 1.00 13.74 95 GLY A O 1
ATOM 729 N N . GLY A 1 95 ? 26.789 20.661 8.472 1.00 16.01 96 GLY A N 1
ATOM 730 C CA . GLY A 1 95 ? 27.021 20.364 7.059 1.00 16.86 96 GLY A CA 1
ATOM 731 C C . GLY A 1 95 ? 26.154 19.164 6.745 1.00 17.67 96 GLY A C 1
ATOM 732 O O . GLY A 1 95 ? 25.819 18.411 7.652 1.00 17.81 96 GLY A O 1
ATOM 733 N N . GLY A 1 96 ? 25.747 18.996 5.485 1.00 18.23 97 GLY A N 1
ATOM 734 C CA . GLY A 1 96 ? 24.902 17.886 5.100 1.00 17.58 97 GLY A CA 1
ATOM 735 C C . GLY A 1 96 ? 23.596 17.834 5.872 1.00 17.76 97 GLY A C 1
ATOM 736 O O . GLY A 1 96 ? 22.896 18.840 5.964 1.00 17.84 97 GLY A O 1
ATOM 737 N N . GLY A 1 97 ? 23.271 16.660 6.427 1.00 17.17 98 GLY A N 1
ATOM 738 C CA . GLY A 1 97 ? 22.039 16.459 7.206 1.00 16.62 98 GLY A CA 1
ATOM 739 C C . GLY A 1 97 ? 22.237 16.639 8.713 1.00 14.72 98 GLY A C 1
ATOM 740 O O . GLY A 1 97 ? 21.327 16.380 9.494 1.00 15.13 98 GLY A O 1
ATOM 741 N N . THR A 1 98 ? 23.427 17.087 9.102 1.00 13.98 99 THR A N 1
ATOM 742 C CA . THR A 1 98 ? 23.801 17.204 10.513 1.00 13.36 99 THR A CA 1
ATOM 743 C C . THR A 1 98 ? 23.112 18.418 11.174 1.00 14.21 99 THR A C 1
ATOM 744 O O . THR A 1 98 ? 23.086 19.517 10.606 1.00 14.31 99 THR A O 1
ATOM 748 N N . LEU A 1 99 ? 22.569 18.228 12.374 1.00 13.38 100 LEU A N 1
ATOM 749 C CA . LEU A 1 99 ? 21.945 19.353 13.084 1.00 13.74 100 LEU A CA 1
ATOM 750 C C . LEU A 1 99 ? 22.600 19.508 14.448 1.00 14.22 100 LEU A C 1
ATOM 751 O O . LEU A 1 99 ? 22.472 18.605 15.300 1.00 13.27 100 LEU A O 1
ATOM 756 N N . TYR A 1 100 ? 23.307 20.629 14.629 1.00 12.95 101 TYR A N 1
ATOM 757 C CA . TYR A 1 100 ? 23.827 21.008 15.935 1.00 14.11 101 TYR A CA 1
ATOM 758 C C . TYR A 1 100 ? 22.919 22.112 16.428 1.00 13.93 101 TYR A C 1
ATOM 759 O O . TYR A 1 100 ? 22.692 23.093 15.717 1.00 13.74 101 TYR A O 1
ATOM 768 N N . PHE A 1 101 ? 21.981 21.887 17.589 1.00 14.11 108 PHE A N 1
ATOM 769 C CA . PHE A 1 101 ? 21.008 22.924 17.945 1.00 14.02 108 PHE A CA 1
ATOM 770 C C . PHE A 1 101 ? 21.577 23.879 18.985 1.00 13.94 108 PHE A C 1
ATOM 771 O O . PHE A 1 101 ? 22.373 23.477 19.846 1.00 13.62 108 PHE A O 1
ATOM 779 N N . GLY A 1 102 ? 21.145 25.135 18.905 1.00 14.11 109 GLY A N 1
ATOM 780 C CA . GLY A 1 102 ? 21.309 26.079 20.003 1.00 14.27 109 GLY A CA 1
ATOM 781 C C . GLY A 1 102 ? 20.401 25.720 21.180 1.00 14.78 109 GLY A C 1
ATOM 782 O O . GLY A 1 102 ? 19.552 24.804 21.088 1.00 13.22 109 GLY A O 1
ATOM 783 N N . ALA A 1 103 ? 20.575 26.455 22.275 1.00 14.68 110 ALA A N 1
ATOM 784 C CA . ALA A 1 103 ? 19.900 26.116 23.537 1.00 15.16 110 ALA A CA 1
ATOM 785 C C . ALA A 1 103 ? 18.472 26.702 23.639 1.00 15.13 110 ALA A C 1
ATOM 786 O O . ALA A 1 103 ? 17.738 26.395 24.576 1.00 14.94 110 ALA A O 1
ATOM 788 N N . GLY A 1 104 ? 18.085 27.504 22.652 1.00 14.00 111 GLY A N 1
ATOM 789 C CA . GLY A 1 104 ? 16.732 28.061 22.590 1.00 15.05 111 GLY A CA 1
ATOM 790 C C . GLY A 1 104 ? 16.601 29.471 23.117 1.00 15.52 111 GLY A C 1
ATOM 791 O O . GLY A 1 104 ? 17.423 29.918 23.939 1.00 15.31 111 GLY A O 1
ATOM 792 N N . THR A 1 105 ? 15.570 30.171 22.624 1.00 14.86 112 THR A N 1
ATOM 793 C CA . THR A 1 105 ? 15.208 31.520 23.058 1.00 15.86 112 THR A CA 1
ATOM 794 C C . THR A 1 105 ? 13.718 31.542 23.407 1.00 16.33 112 THR A C 1
ATOM 795 O O . THR A 1 105 ? 12.875 31.208 22.573 1.00 15.65 112 THR A O 1
ATOM 799 N N . ARG A 1 106 ? 13.394 31.942 24.633 1.00 15.79 113 ARG A N 1
ATOM 800 C CA . ARG A 1 106 ? 12.000 32.135 25.012 1.00 16.81 113 ARG A CA 1
ATOM 801 C C . ARG A 1 106 ? 11.569 33.590 24.735 1.00 16.10 113 ARG A C 1
ATOM 802 O O . ARG A 1 106 ? 12.082 34.534 25.372 1.00 14.72 113 ARG A O 1
ATOM 810 N N . LEU A 1 107 ? 10.640 33.767 23.790 1.00 14.76 114 LEU A N 1
ATOM 811 C CA . LEU A 1 107 ? 10.093 35.086 23.456 1.00 14.84 114 LEU A CA 1
ATOM 812 C C . LEU A 1 107 ? 8.637 35.294 23.931 1.00 15.68 114 LEU A C 1
ATOM 813 O O . LEU A 1 107 ? 7.746 34.489 23.620 1.00 14.97 114 LEU A O 1
ATOM 818 N N . SER A 1 108 ? 8.410 36.399 24.643 1.00 15.50 115 SER A N 1
ATOM 819 C CA . SER A 1 108 ? 7.049 36.791 25.073 1.00 16.00 115 SER A CA 1
ATOM 820 C C . SER A 1 108 ? 6.749 38.188 24.542 1.00 17.57 115 SER A C 1
ATOM 821 O O . SER A 1 108 ? 7.493 39.140 24.822 1.00 17.47 115 SER A O 1
ATOM 824 N N . VAL A 1 109 ? 5.666 38.285 23.772 1.00 17.84 116 VAL A N 1
ATOM 825 C CA . VAL A 1 109 ? 5.186 39.550 23.219 1.00 19.26 116 VAL A CA 1
ATOM 826 C C . VAL A 1 109 ? 3.893 40.024 23.912 1.00 20.61 116 VAL A C 1
ATOM 827 O O . VAL A 1 109 ? 2.860 39.370 23.850 1.00 20.38 116 VAL A O 1
ATOM 831 N N . LEU A 1 110 ? 3.993 41.174 24.575 1.00 22.12 117 LEU A N 1
ATOM 832 C CA . LEU A 1 110 ? 2.913 41.690 25.419 1.00 23.94 117 LEU A CA 1
ATOM 833 C C . LEU A 1 110 ? 1.985 42.672 24.711 1.00 25.31 117 LEU A C 1
ATOM 834 O O . LEU A 1 110 ? 2.418 43.481 23.875 1.00 26.16 117 LEU A O 1
#

Organism: Mus musculus (NCBI:txid10090)

CATH classification: 2.60.40.10

B-factor: mean 19.25, std 7.59, range [8.53, 62.05]

Radius of gyration: 12.95 Å; Cα contacts (8 Å, |Δi|>4): 304; chains: 1; bounding box: 32×30×25 Å

Solvent-accessible surface area: 5888 Å² total; per-residue (Å²): 238,76,30,7,77,8,49,54,128,96,65,99,1,91,74,44,67,125,1,70,0,30,0,83,2,107,75,114,22,85,21,0,33,0,30,58,38,42,148,70,138,32,74,134,38,0,10,52,1,136,13,64,71,46,61,58,155,1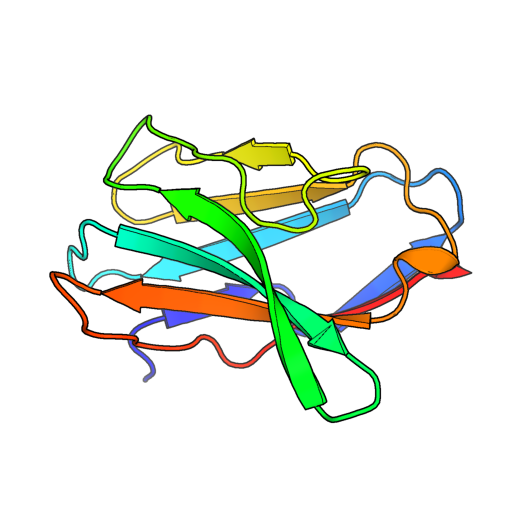9,123,58,26,131,58,22,107,12,32,6,92,39,49,82,31,0,15,0,21,0,99,68,0,57,78,83,9,65,17,41,0,42,0,0,0,0,38,67,79,66,84,104,86,6,64,3,0,167,5,42,8,140

InterPro domains:
  IPR003599 Immunoglobulin domain subtype [SM00409] (16-122)
  IPR007110 Immunoglobulin-like domain [PS50835] (10-114)
  IPR013106 Immunoglobulin V-set domain [PF07686] (14-122)
  IPR013106 Immunoglobulin V-set domain [SM00406] (26-101)
  IPR013783 Immunoglobulin-like fold [G3DSA:2.60.40.10] (8-122)
  IPR036179 Immunoglobulin-like domain superfamily [SSF48726] (12-121)
  IPR050413 T cell receptor beta variable [PTHR23268] (6-106)

Nearest PDB structures (foldseek):
  2apb-assembly1_A  TM=1.009E+00  e=8.989E-27  Rattus norvegicus
  2apf-assembly1_A  TM=1.005E+00  e=5.928E-25  Rattus norvegicus
  3mc0-assembly1_A  TM=9.841E-01  e=6.722E-24  Mus musculus
  2apv-assembly1_A  TM=9.910E-01  e=1.480E-23  Rattus norvegicus
  2apt-assembly2_B  TM=9.888E-01  e=1.887E-23  Rattus norvegicus

Secondary structure (DSSP, 8-state):
--SEEEE-SEEEE-TT--EEEEEEE-S--SEEEEEEE-TTSPEEEEEEESSTT--EE-SS-TT-EEEEEETTEEEEEESS--GGG-EEEEEEEESTT--EE---EEEEE-

Sequence (110 aa):
EAAVTQSPRNKVAVTGEKVTLSCQQTNNHNNMYWYRQDTGHGLRLIHYSYGAGNTEKGDIPDGYKASRPSQEQFSLILESATPSQTSVYFCASGGGGTLYFGAGTRLSVL